Protein AF-A0A0K3B4C7-F1 (afdb_monomer)

Mean predicted aligned error: 21.34 Å

Nearest PDB structures (foldseek):
  7mq8-assembly1_LP  TM=5.566E-01  e=8.933E+00  Homo sapiens
  6o35-assembly1_A  TM=4.158E-01  e=8.349E+00  synthetic construct

Structure (mmCIF, N/CA/C/O backbone):
data_AF-A0A0K3B4C7-F1
#
_entry.id   AF-A0A0K3B4C7-F1
#
loop_
_atom_site.group_PDB
_atom_site.id
_atom_site.type_symbol
_atom_site.label_atom_id
_atom_site.label_alt_id
_atom_site.label_comp_id
_atom_site.label_asym_id
_atom_site.label_entity_id
_atom_site.label_seq_id
_atom_site.pdbx_PDB_ins_code
_atom_site.Cartn_x
_atom_site.Cartn_y
_atom_site.Cartn_z
_atom_site.occupancy
_atom_site.B_iso_or_equiv
_atom_site.auth_seq_id
_atom_site.auth_comp_id
_atom_site.auth_asym_id
_atom_site.auth_atom_id
_atom_site.pdbx_PDB_model_num
ATOM 1 N N . MET A 1 1 ? -9.211 -9.614 20.960 1.00 62.03 1 MET A N 1
ATOM 2 C CA . MET A 1 1 ? -10.047 -9.679 22.174 1.00 62.03 1 MET A CA 1
ATOM 3 C C . MET A 1 1 ? -11.439 -10.080 21.747 1.00 62.03 1 MET A C 1
ATOM 5 O O . MET A 1 1 ? -11.891 -9.616 20.703 1.00 62.03 1 MET A O 1
ATOM 9 N N . SER A 1 2 ? -12.043 -11.028 22.453 1.00 86.31 2 SER A N 1
ATOM 10 C CA . SER A 1 2 ? -13.397 -11.503 22.184 1.00 86.31 2 SER A CA 1
ATOM 11 C C . SER A 1 2 ? -14.417 -10.685 22.989 1.00 86.31 2 SER A C 1
ATOM 13 O O . SER A 1 2 ? -14.092 -10.146 24.044 1.00 86.31 2 SER A O 1
ATOM 15 N N . LEU A 1 3 ? -15.667 -10.614 22.518 1.00 86.31 3 LEU A N 1
ATOM 16 C CA . LEU A 1 3 ? -16.764 -9.970 23.260 1.00 86.31 3 LEU A CA 1
ATOM 17 C C . LEU A 1 3 ? -16.951 -10.582 24.659 1.00 86.31 3 LEU A C 1
ATOM 19 O O . LEU A 1 3 ? -17.356 -9.896 25.593 1.00 86.31 3 LEU A O 1
ATOM 23 N N . VAL A 1 4 ? -16.677 -11.882 24.786 1.00 90.00 4 VAL A N 1
ATOM 24 C CA . VAL A 1 4 ? -16.779 -12.613 26.051 1.00 90.00 4 VAL A CA 1
ATOM 25 C C . VAL A 1 4 ? -15.715 -12.108 27.025 1.00 90.00 4 VAL A C 1
ATOM 27 O O . VAL A 1 4 ? -16.054 -11.790 28.160 1.00 90.00 4 VAL A O 1
ATOM 30 N N . ASP A 1 5 ? -14.482 -11.912 26.549 1.00 91.44 5 ASP A N 1
ATOM 31 C CA . ASP A 1 5 ? -13.372 -11.387 27.357 1.00 91.44 5 ASP A CA 1
ATOM 32 C C . ASP A 1 5 ? -13.684 -9.967 27.870 1.00 91.44 5 ASP A C 1
ATOM 34 O O . ASP A 1 5 ? -13.382 -9.615 29.011 1.00 91.44 5 ASP A O 1
ATOM 38 N N . GLU A 1 6 ? -14.304 -9.133 27.029 1.00 89.75 6 GLU A N 1
ATOM 39 C CA . GLU A 1 6 ? -14.663 -7.751 27.372 1.00 89.75 6 GLU A CA 1
ATOM 40 C C . GLU A 1 6 ? -15.823 -7.677 28.379 1.00 89.75 6 GLU A C 1
ATOM 42 O O . GLU A 1 6 ? -15.776 -6.873 29.314 1.00 89.75 6 GLU A O 1
ATOM 47 N N . LEU A 1 7 ? -16.833 -8.544 28.245 1.00 92.06 7 LEU A N 1
ATOM 48 C CA . LEU A 1 7 ? -17.929 -8.666 29.214 1.00 92.06 7 LEU A CA 1
ATOM 49 C C . LEU A 1 7 ? -17.449 -9.207 30.564 1.00 92.06 7 LEU A C 1
ATOM 51 O O . LEU A 1 7 ? -17.904 -8.745 31.612 1.00 92.06 7 LEU A O 1
ATOM 55 N N . GLU A 1 8 ? -16.525 -10.163 30.553 1.00 93.56 8 GLU A N 1
ATOM 56 C CA . GLU A 1 8 ? -15.947 -10.728 31.771 1.00 93.56 8 GLU A CA 1
ATOM 57 C C . GLU A 1 8 ? -15.110 -9.690 32.523 1.00 93.56 8 GLU A C 1
ATOM 59 O O . GLU A 1 8 ? -15.262 -9.532 33.736 1.00 93.56 8 GLU A O 1
ATOM 64 N N . ARG A 1 9 ? -14.333 -8.876 31.799 1.00 91.88 9 ARG A N 1
ATOM 65 C CA . ARG A 1 9 ? -13.607 -7.738 32.377 1.00 91.88 9 ARG A CA 1
ATOM 66 C C . ARG A 1 9 ? -14.546 -6.703 33.000 1.00 91.88 9 ARG A C 1
ATOM 68 O O . ARG A 1 9 ? -14.273 -6.218 34.094 1.00 91.88 9 ARG A O 1
ATOM 75 N N . LEU A 1 10 ? -15.659 -6.382 32.342 1.00 93.75 10 LEU A N 1
ATOM 76 C CA . LEU A 1 10 ? -16.687 -5.492 32.896 1.00 93.75 10 LEU A CA 1
ATOM 77 C C . LEU A 1 10 ? -17.303 -6.045 34.177 1.00 93.75 10 LEU A C 1
ATOM 79 O O . LEU A 1 10 ? -17.455 -5.313 35.152 1.00 93.75 10 LEU A O 1
ATOM 83 N N . LYS A 1 11 ? -17.615 -7.344 34.196 1.00 93.19 11 LYS A N 1
ATOM 84 C CA . LYS A 1 11 ? -18.146 -8.019 35.384 1.00 93.19 11 LYS A CA 1
ATOM 85 C C . LYS A 1 11 ? -17.140 -7.992 36.533 1.00 93.19 11 LYS A C 1
ATOM 87 O O . LYS A 1 11 ? -17.527 -7.789 37.678 1.00 93.19 11 LYS A O 1
ATOM 92 N N . GLN A 1 12 ? -15.855 -8.169 36.239 1.00 94.25 12 GLN A N 1
ATOM 93 C CA . GLN A 1 12 ? -14.803 -8.122 37.249 1.00 94.25 12 GLN A CA 1
ATOM 94 C C . GLN A 1 12 ? -14.671 -6.727 37.875 1.00 94.25 12 GLN A C 1
ATOM 96 O O . GLN A 1 12 ? -14.555 -6.624 39.093 1.00 94.25 12 GLN A O 1
ATOM 101 N N . LEU A 1 13 ? -14.754 -5.668 37.062 1.00 93.25 13 LEU A N 1
ATOM 102 C CA . LEU A 1 13 ? -14.724 -4.280 37.540 1.00 93.25 13 LEU A CA 1
ATOM 103 C C . LEU A 1 13 ? -15.962 -3.910 38.369 1.00 93.25 13 LEU A C 1
ATOM 105 O O . LEU A 1 13 ? -15.868 -3.153 39.333 1.00 93.25 13 LEU A O 1
ATOM 109 N N . TYR A 1 14 ? -17.113 -4.470 38.009 1.00 93.19 14 TYR A N 1
ATOM 110 C CA . TYR A 1 14 ? -18.342 -4.328 38.776 1.00 93.19 14 TYR A CA 1
ATOM 111 C C . TYR A 1 14 ? -18.239 -5.013 40.148 1.00 93.19 14 TYR A C 1
ATOM 113 O O . TYR A 1 14 ? -18.490 -4.389 41.174 1.00 93.19 14 TYR A O 1
ATOM 121 N N . ILE A 1 15 ? -17.758 -6.263 40.196 1.00 94.06 15 ILE A N 1
ATOM 122 C CA . ILE A 1 15 ? -17.560 -7.000 41.459 1.00 94.06 15 ILE A CA 1
ATOM 123 C C . ILE A 1 15 ? -16.511 -6.323 42.350 1.00 94.06 15 ILE A C 1
ATOM 125 O O . ILE A 1 15 ? -16.642 -6.339 43.571 1.00 94.06 15 ILE A O 1
ATOM 129 N N . SER A 1 16 ? -15.481 -5.701 41.766 1.00 95.19 16 SER A N 1
ATOM 130 C CA . SER A 1 16 ? -14.489 -4.941 42.532 1.00 95.19 16 SER A CA 1
ATOM 131 C C . SER A 1 16 ? -15.005 -3.589 43.039 1.00 95.19 16 SER A C 1
ATOM 133 O O . SER A 1 16 ? -14.233 -2.853 43.649 1.00 95.19 16 SER A O 1
ATOM 135 N N . GLY A 1 17 ? -16.264 -3.229 42.756 1.00 90.38 17 GLY A N 1
ATOM 136 C CA . GLY A 1 17 ? -16.861 -1.942 43.119 1.00 90.38 17 GLY A CA 1
ATOM 137 C C . GLY A 1 17 ? -16.264 -0.749 42.369 1.00 90.38 17 GLY A C 1
ATOM 138 O O . GLY A 1 17 ? -16.434 0.388 42.795 1.00 90.38 17 GLY A O 1
ATOM 139 N N . ALA A 1 18 ? -15.534 -0.994 41.275 1.00 91.38 18 ALA A N 1
ATOM 140 C CA . ALA A 1 18 ? -14.924 0.059 40.463 1.00 91.38 18 ALA A CA 1
ATOM 141 C C . ALA A 1 18 ? -15.922 0.683 39.474 1.00 91.38 18 ALA A C 1
ATOM 143 O O . ALA A 1 18 ? -15.664 1.768 38.959 1.00 91.38 18 ALA A O 1
ATOM 144 N N . LEU A 1 19 ? -17.030 -0.013 39.200 1.00 90.50 19 LEU A N 1
ATOM 145 C CA . LEU A 1 19 ? -18.184 0.501 38.470 1.00 90.50 19 LEU A CA 1
ATOM 146 C C . LEU A 1 19 ? -19.434 0.375 39.339 1.00 90.50 19 LEU A C 1
ATOM 148 O O . LEU A 1 19 ? -19.648 -0.653 39.982 1.00 90.50 19 LEU A O 1
ATOM 152 N N . SER A 1 20 ? -20.267 1.406 39.292 1.00 90.50 20 SER A N 1
ATOM 153 C CA . SER A 1 20 ? -21.636 1.376 39.811 1.00 90.50 20 SER A CA 1
ATOM 154 C C . SER A 1 20 ? -22.571 0.554 38.910 1.00 90.50 20 SER A C 1
ATOM 156 O O . SER A 1 20 ? -22.245 0.271 37.754 1.00 90.50 20 SER A O 1
ATOM 158 N N . ASP A 1 21 ? -23.744 0.178 39.431 1.00 91.12 21 ASP A N 1
ATOM 159 C CA . ASP A 1 21 ? -24.782 -0.555 38.684 1.00 91.12 21 ASP A CA 1
ATOM 160 C C . ASP A 1 21 ? -25.143 0.150 37.362 1.00 91.12 21 ASP A C 1
ATOM 162 O O . ASP A 1 21 ? -25.139 -0.465 36.292 1.00 91.12 21 ASP A O 1
ATOM 166 N N . ASP A 1 22 ? -25.352 1.469 37.425 1.00 92.31 22 ASP A N 1
ATOM 167 C CA . ASP A 1 22 ? -25.721 2.299 36.275 1.00 92.31 22 ASP A CA 1
ATOM 168 C C . ASP A 1 22 ? -24.618 2.329 35.203 1.00 92.31 22 ASP A C 1
ATOM 170 O O . ASP A 1 22 ? -24.884 2.261 33.998 1.00 92.31 22 ASP A O 1
ATOM 174 N N . GLU A 1 23 ? -23.353 2.405 35.628 1.00 91.88 23 GLU A N 1
ATOM 175 C CA . GLU A 1 23 ? -22.202 2.407 34.722 1.00 91.88 23 GLU A CA 1
ATOM 176 C C . GLU A 1 23 ? -21.989 1.043 34.072 1.00 91.88 23 GLU A C 1
ATOM 178 O O . GLU A 1 23 ? -21.642 0.968 32.888 1.00 91.88 23 GLU A O 1
ATOM 183 N N . PHE A 1 24 ? -22.205 -0.036 34.824 1.00 94.56 24 PHE A N 1
ATOM 184 C CA . PHE A 1 24 ? -22.090 -1.393 34.312 1.00 94.56 24 PHE A CA 1
ATOM 185 C C . PHE A 1 24 ? -23.130 -1.660 33.220 1.00 94.56 24 PHE A C 1
ATOM 187 O O . PHE A 1 24 ? -22.775 -2.135 32.134 1.00 94.56 24 PHE A O 1
ATOM 194 N N . ASP A 1 25 ? -24.391 -1.293 33.455 1.00 93.56 25 ASP A N 1
ATOM 195 C CA . ASP A 1 25 ? -25.459 -1.465 32.470 1.00 93.56 25 ASP A CA 1
ATOM 196 C C . ASP A 1 25 ? -25.245 -0.590 31.231 1.00 93.56 25 ASP A C 1
ATOM 198 O O . ASP A 1 25 ? -25.371 -1.074 30.098 1.00 93.56 25 ASP A O 1
ATOM 202 N N . ALA A 1 26 ? -24.822 0.664 31.414 1.00 93.19 26 ALA A N 1
ATOM 203 C CA . ALA A 1 26 ? -24.474 1.549 30.305 1.00 93.19 26 ALA A CA 1
ATOM 204 C C . ALA A 1 26 ? -23.306 0.996 29.467 1.00 93.19 26 ALA A C 1
ATOM 206 O O . ALA A 1 26 ? -23.342 1.035 28.231 1.00 93.19 26 ALA A O 1
ATOM 207 N N . ALA A 1 27 ? -22.270 0.451 30.109 1.00 90.88 27 ALA A N 1
ATOM 208 C CA . ALA A 1 27 ? -21.106 -0.107 29.426 1.00 90.88 27 ALA A CA 1
ATOM 209 C C . ALA A 1 27 ? -21.422 -1.427 28.704 1.00 90.88 27 ALA A C 1
ATOM 211 O O . ALA A 1 27 ? -21.013 -1.617 27.555 1.00 90.88 27 ALA A O 1
ATOM 212 N N . LYS A 1 28 ? -22.221 -2.304 29.320 1.00 91.38 28 LYS A N 1
ATOM 213 C CA . LYS A 1 28 ? -22.734 -3.531 28.695 1.00 91.38 28 LYS A CA 1
ATOM 214 C C . LYS A 1 28 ? -23.562 -3.216 27.451 1.00 91.38 28 LYS A C 1
ATOM 216 O O . LYS A 1 28 ? -23.353 -3.825 26.401 1.00 91.38 28 LYS A O 1
ATOM 221 N N . GLN A 1 29 ? -24.472 -2.245 27.535 1.00 92.06 29 GLN A N 1
ATOM 222 C CA . GLN A 1 29 ? -25.272 -1.813 26.386 1.00 92.06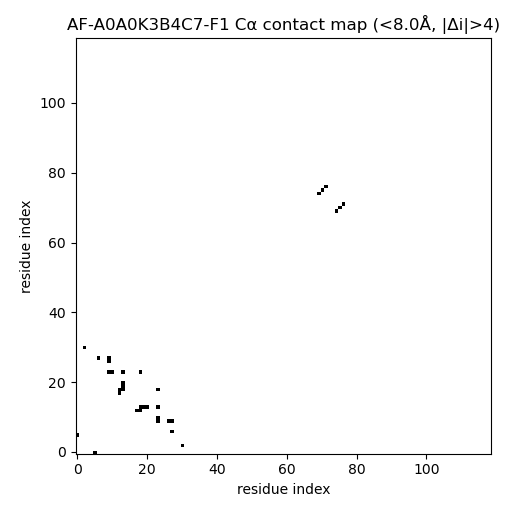 29 GLN A CA 1
ATOM 223 C C . GLN A 1 29 ? -24.404 -1.225 25.269 1.00 92.06 29 GLN A C 1
ATOM 225 O O . GLN A 1 29 ? -24.630 -1.540 24.099 1.00 92.06 29 GLN A O 1
ATOM 230 N N . ARG A 1 30 ? -23.382 -0.426 25.605 1.00 88.44 30 ARG A N 1
ATOM 231 C CA . ARG A 1 30 ? -22.430 0.109 24.618 1.00 88.44 30 ARG A CA 1
ATOM 232 C C . ARG A 1 30 ? -21.654 -0.989 23.899 1.00 88.44 30 ARG A C 1
ATOM 234 O O . ARG A 1 3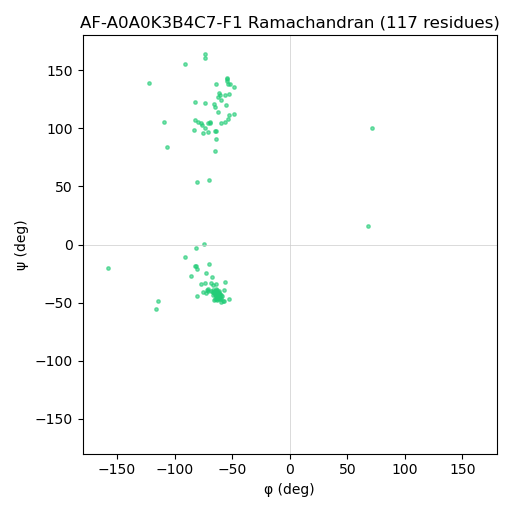0 ? -21.591 -0.942 22.676 1.00 88.44 30 ARG A O 1
ATOM 241 N N . LEU A 1 31 ? -21.139 -1.994 24.609 1.00 89.69 31 LEU A N 1
ATOM 242 C CA . LEU A 1 31 ? -20.436 -3.123 23.982 1.00 89.69 31 LEU A CA 1
ATOM 243 C C . LEU A 1 31 ? -21.323 -3.907 23.014 1.00 89.69 31 LEU A C 1
ATOM 245 O O . LEU A 1 31 ? -20.899 -4.265 21.913 1.00 89.69 31 LEU A O 1
ATOM 249 N N . LEU A 1 32 ? -22.576 -4.153 23.402 1.00 88.44 32 LEU A N 1
ATOM 250 C CA . LEU A 1 32 ? -23.538 -4.827 22.532 1.00 88.44 32 LEU A CA 1
ATOM 251 C C . LEU A 1 32 ? -23.859 -3.982 21.291 1.00 88.44 32 LEU A C 1
ATOM 253 O O . LEU A 1 32 ? -23.925 -4.524 20.186 1.00 88.44 32 LEU A O 1
ATOM 257 N N . GLN A 1 33 ? -23.997 -2.662 21.446 1.00 85.94 33 GLN A N 1
ATOM 258 C CA . GLN A 1 33 ? -24.219 -1.741 20.328 1.00 85.94 33 GLN A CA 1
ATOM 259 C C . GLN A 1 33 ? -23.004 -1.611 19.403 1.00 85.94 33 GLN A C 1
ATOM 261 O O . GLN A 1 33 ? -23.188 -1.567 18.192 1.00 85.94 33 GLN A O 1
ATOM 266 N N . GLU A 1 34 ? -21.778 -1.567 19.926 1.00 82.19 34 GLU A N 1
ATOM 267 C CA . GLU A 1 34 ? -20.537 -1.489 19.136 1.00 82.19 34 GLU A CA 1
ATOM 268 C C . GLU A 1 34 ? -20.434 -2.668 18.158 1.00 82.19 34 GLU A C 1
ATOM 270 O O . GLU A 1 34 ? -20.076 -2.491 16.996 1.00 82.19 34 GLU A O 1
ATOM 275 N N . ARG A 1 35 ? -20.839 -3.867 18.599 1.00 79.06 35 ARG A N 1
ATOM 276 C CA . ARG A 1 35 ? -20.859 -5.076 17.763 1.00 79.06 35 ARG A CA 1
ATOM 277 C C . ARG A 1 35 ? -21.990 -5.083 16.734 1.00 79.06 35 ARG A C 1
ATOM 279 O O . ARG A 1 35 ? -21.845 -5.673 15.666 1.00 79.06 35 ARG A O 1
ATOM 286 N N . GLN A 1 36 ? -23.132 -4.492 17.078 1.00 76.44 36 GLN A N 1
ATOM 287 C CA . GLN A 1 36 ? -24.293 -4.394 16.189 1.00 76.44 36 GLN A CA 1
ATOM 288 C C . GLN A 1 36 ? -24.162 -3.251 15.185 1.00 76.44 36 GLN A C 1
ATOM 290 O O . GLN A 1 36 ? -24.814 -3.270 14.140 1.00 76.44 36 GLN A O 1
ATOM 295 N N . ARG A 1 37 ? -23.315 -2.259 15.471 1.00 70.75 37 ARG A N 1
ATOM 296 C CA . ARG A 1 37 ? -23.000 -1.214 14.510 1.00 70.75 37 ARG A CA 1
ATOM 297 C C . ARG A 1 37 ? -22.249 -1.854 13.343 1.00 70.75 37 ARG A C 1
ATOM 299 O O . ARG A 1 37 ? -21.171 -2.414 13.546 1.00 70.75 37 ARG A O 1
ATOM 306 N N . PRO A 1 38 ? -22.769 -1.757 12.105 1.00 66.06 38 PRO A N 1
ATOM 307 C CA . PRO A 1 38 ? -21.952 -2.068 10.946 1.00 66.06 38 PRO A CA 1
ATOM 308 C C . PRO A 1 38 ? -20.689 -1.204 11.034 1.00 66.06 38 PRO A C 1
ATOM 310 O O . PRO A 1 38 ? -20.788 -0.058 11.491 1.00 66.06 38 PRO A O 1
ATOM 313 N N . PRO A 1 39 ? -19.509 -1.716 10.635 1.00 61.59 39 PRO A N 1
ATOM 314 C CA . PRO A 1 39 ? -18.286 -0.936 10.694 1.00 61.59 39 PRO A CA 1
ATOM 315 C C . PRO A 1 39 ? -18.554 0.369 9.959 1.00 61.59 39 PRO A C 1
ATOM 317 O O . PRO A 1 39 ? -18.781 0.363 8.746 1.00 61.59 39 PRO A O 1
ATOM 320 N N . VAL A 1 40 ? -18.591 1.479 10.703 1.00 57.59 40 VAL A N 1
ATOM 321 C CA . VAL A 1 40 ? -18.755 2.802 10.117 1.00 57.59 40 VAL A CA 1
ATOM 322 C C . VAL A 1 40 ? -17.509 2.986 9.277 1.00 57.59 40 VAL A C 1
ATOM 324 O O . VAL A 1 40 ? -16.430 3.282 9.791 1.00 57.59 40 VAL A O 1
ATOM 327 N N . ARG A 1 41 ? -17.638 2.718 7.977 1.00 55.44 41 ARG A N 1
ATOM 328 C CA . ARG A 1 41 ? -16.600 2.934 6.982 1.00 55.44 41 ARG A CA 1
ATOM 329 C C . ARG A 1 41 ? -16.377 4.439 6.913 1.00 55.44 41 ARG A C 1
ATOM 331 O O . ARG A 1 41 ? -16.858 5.099 6.000 1.00 55.44 41 ARG A O 1
ATOM 338 N N . ARG A 1 42 ? -15.613 4.986 7.863 1.00 54.25 42 ARG A N 1
ATOM 339 C CA . ARG A 1 42 ? -14.965 6.302 7.779 1.00 54.25 42 ARG A CA 1
ATOM 340 C C . ARG A 1 42 ? -13.836 6.207 6.746 1.00 54.25 42 ARG A C 1
ATOM 342 O O . ARG A 1 42 ? -12.664 6.426 7.026 1.00 54.25 42 ARG A O 1
ATOM 349 N N . ASN A 1 43 ? -14.197 5.783 5.542 1.00 57.50 43 ASN A N 1
ATOM 350 C CA . ASN A 1 43 ? -13.313 5.546 4.423 1.00 57.50 43 ASN A CA 1
ATOM 351 C C . ASN A 1 43 ? -13.546 6.677 3.427 1.00 57.50 43 ASN A C 1
ATOM 353 O O . ASN A 1 43 ? -14.308 6.491 2.486 1.00 57.50 43 ASN A O 1
ATOM 357 N N . SER A 1 44 ? -12.906 7.830 3.597 1.00 57.53 44 SER A N 1
ATOM 358 C CA . SER A 1 44 ? -12.783 8.743 2.449 1.00 57.53 44 SER A CA 1
ATOM 359 C C . SER A 1 44 ? -11.649 9.757 2.520 1.00 57.53 44 SER A C 1
ATOM 361 O O . SER A 1 44 ? -11.213 10.184 1.462 1.00 57.53 44 SER A O 1
ATOM 363 N N . VAL A 1 45 ? -11.089 10.088 3.691 1.00 56.69 45 VAL A N 1
ATOM 364 C CA . VAL A 1 45 ? -10.037 11.129 3.749 1.00 56.69 45 VAL A CA 1
ATOM 365 C C . VAL A 1 45 ? -8.681 10.578 4.214 1.00 56.69 45 VAL A C 1
ATOM 367 O O . VAL A 1 45 ? -7.709 10.630 3.465 1.00 56.69 45 VAL A O 1
ATOM 370 N N . GLY A 1 46 ? -8.605 9.922 5.379 1.00 57.12 46 GLY A N 1
ATOM 371 C CA . GLY A 1 46 ? -7.321 9.444 5.929 1.00 57.12 46 GLY A CA 1
ATOM 372 C C . GLY A 1 46 ? -6.653 8.293 5.156 1.00 57.12 46 GLY A C 1
ATOM 373 O O . GLY A 1 46 ? -5.431 8.232 5.056 1.00 57.12 46 GLY A O 1
ATOM 374 N N . ARG A 1 47 ? -7.434 7.387 4.546 1.00 53.12 47 ARG A N 1
ATOM 375 C CA . ARG A 1 47 ? -6.895 6.273 3.732 1.00 53.12 47 ARG A CA 1
ATOM 376 C C . ARG A 1 47 ? -6.544 6.665 2.291 1.00 53.12 47 ARG A C 1
ATOM 378 O O . ARG A 1 47 ? -5.806 5.926 1.645 1.00 53.12 47 ARG A O 1
ATOM 385 N N . ALA A 1 48 ? -7.070 7.781 1.784 1.00 53.53 48 ALA A N 1
ATOM 386 C CA . ALA A 1 48 ? -6.785 8.253 0.428 1.00 53.53 48 ALA A CA 1
ATOM 387 C C . ALA A 1 48 ? -5.383 8.879 0.338 1.00 53.53 48 ALA A C 1
ATOM 389 O O . ALA A 1 48 ? -4.636 8.566 -0.587 1.00 53.53 48 ALA A O 1
ATOM 390 N N . ALA A 1 49 ? -4.987 9.649 1.358 1.00 57.47 49 ALA A N 1
ATOM 391 C CA . ALA A 1 49 ? -3.647 10.228 1.458 1.00 57.47 49 ALA A CA 1
ATOM 392 C C . ALA A 1 49 ? -2.544 9.153 1.457 1.00 57.47 49 ALA A C 1
ATOM 394 O O . ALA A 1 49 ? -1.583 9.251 0.697 1.00 57.47 49 ALA A O 1
ATOM 395 N N . ASN A 1 50 ? -2.724 8.068 2.224 1.00 59.78 50 ASN A N 1
ATOM 396 C CA . ASN A 1 50 ? -1.732 6.989 2.279 1.00 59.78 50 ASN A CA 1
ATOM 397 C C . ASN A 1 50 ? -1.618 6.208 0.955 1.00 59.78 50 ASN A C 1
ATOM 399 O O . ASN A 1 50 ? -0.557 5.691 0.620 1.00 59.78 50 ASN A O 1
ATOM 403 N N . ARG A 1 51 ? -2.694 6.136 0.157 1.00 62.78 51 ARG A N 1
ATOM 404 C CA . ARG A 1 51 ? -2.635 5.499 -1.168 1.00 62.78 51 ARG A CA 1
ATOM 405 C C . ARG A 1 51 ? -1.873 6.345 -2.177 1.00 62.78 51 ARG A C 1
ATOM 407 O O . ARG A 1 51 ? -1.096 5.782 -2.935 1.00 62.78 51 ARG A O 1
ATOM 414 N N . TYR A 1 52 ? -2.074 7.662 -2.177 1.00 67.94 52 TYR A N 1
ATOM 415 C CA . TYR A 1 52 ? -1.402 8.549 -3.128 1.00 67.94 52 TYR A CA 1
ATOM 416 C C . TYR A 1 52 ? 0.123 8.496 -2.972 1.00 67.94 52 TYR A C 1
ATOM 418 O O . TYR A 1 52 ? 0.838 8.278 -3.948 1.00 67.94 52 TYR A O 1
ATOM 426 N N . VAL A 1 53 ? 0.610 8.567 -1.729 1.00 73.06 53 VAL A N 1
ATOM 427 C CA . VAL A 1 53 ? 2.045 8.447 -1.425 1.00 73.06 53 VAL A CA 1
ATOM 428 C C . VAL A 1 53 ? 2.576 7.056 -1.782 1.00 73.06 53 VAL A C 1
ATOM 430 O O . VAL A 1 53 ? 3.653 6.945 -2.362 1.00 73.06 53 VAL A O 1
ATOM 433 N N . ASN A 1 54 ? 1.807 5.993 -1.518 1.00 75.88 54 ASN A N 1
ATOM 434 C CA . ASN A 1 54 ? 2.211 4.632 -1.872 1.00 75.88 54 ASN A CA 1
ATOM 435 C C . ASN A 1 54 ? 2.336 4.436 -3.395 1.00 75.88 54 ASN A C 1
ATOM 437 O O . ASN A 1 54 ? 3.315 3.859 -3.862 1.00 75.88 54 ASN A O 1
ATOM 441 N N . TYR A 1 55 ? 1.395 4.959 -4.191 1.00 82.88 55 TYR A N 1
ATOM 442 C CA . TYR A 1 55 ? 1.503 4.915 -5.654 1.00 82.88 55 TYR A CA 1
ATOM 443 C C . TYR A 1 55 ? 2.693 5.726 -6.168 1.00 82.88 55 TYR A C 1
ATOM 445 O O . TYR A 1 55 ? 3.377 5.277 -7.084 1.00 82.88 55 TYR A O 1
ATOM 453 N N . GLN A 1 56 ? 2.977 6.879 -5.560 1.00 82.62 56 GLN A N 1
ATOM 454 C CA . GLN A 1 56 ? 4.123 7.709 -5.923 1.00 82.62 56 GLN A CA 1
ATOM 455 C C . GLN A 1 56 ? 5.459 7.023 -5.599 1.00 82.62 56 GLN A C 1
ATOM 457 O O . GLN A 1 56 ? 6.371 7.054 -6.424 1.00 82.62 56 GLN A O 1
ATOM 462 N N . MET A 1 57 ? 5.564 6.347 -4.450 1.00 88.25 57 MET A N 1
ATOM 463 C CA . MET A 1 57 ? 6.734 5.534 -4.096 1.00 88.25 57 MET A CA 1
ATOM 464 C C . MET A 1 57 ? 6.940 4.379 -5.077 1.00 88.25 57 MET A C 1
ATOM 466 O O . MET A 1 57 ? 8.054 4.182 -5.555 1.00 88.25 57 MET A O 1
ATOM 470 N N . ILE A 1 58 ? 5.877 3.639 -5.408 1.00 89.69 58 ILE A N 1
ATOM 471 C CA . ILE A 1 58 ? 5.957 2.503 -6.337 1.00 89.69 58 ILE A CA 1
ATOM 472 C C . ILE A 1 58 ? 6.339 2.985 -7.740 1.00 89.69 58 ILE A C 1
ATOM 474 O O . ILE A 1 58 ? 7.255 2.434 -8.342 1.00 89.69 58 ILE A O 1
ATOM 478 N N . ALA A 1 59 ? 5.691 4.035 -8.251 1.00 91.25 59 ALA A N 1
ATOM 479 C CA . ALA A 1 59 ? 6.006 4.598 -9.562 1.00 91.25 59 ALA A CA 1
ATOM 480 C C . ALA A 1 59 ? 7.442 5.142 -9.624 1.00 91.25 59 ALA A C 1
ATOM 482 O O . ALA A 1 59 ? 8.142 4.909 -10.608 1.00 91.25 59 ALA A O 1
ATOM 483 N N . GLY A 1 60 ? 7.906 5.806 -8.559 1.00 94.06 60 GLY A N 1
ATOM 484 C CA . GLY A 1 60 ? 9.287 6.272 -8.436 1.00 94.06 60 GLY A CA 1
ATOM 485 C C . GLY A 1 60 ? 10.296 5.125 -8.395 1.00 94.06 60 GLY A C 1
ATOM 486 O O . GLY A 1 60 ? 11.294 5.167 -9.109 1.00 94.06 60 GLY A O 1
ATOM 487 N N . ALA A 1 61 ? 10.020 4.070 -7.624 1.00 95.38 61 ALA A N 1
ATOM 488 C CA . ALA A 1 61 ? 10.874 2.886 -7.551 1.00 95.38 61 ALA A CA 1
ATOM 489 C C . ALA A 1 61 ? 10.955 2.157 -8.901 1.00 95.38 61 ALA A C 1
ATOM 491 O O . ALA A 1 61 ? 12.050 1.841 -9.362 1.00 95.38 61 ALA A O 1
ATOM 492 N N . VAL A 1 62 ? 9.818 1.944 -9.572 1.00 96.06 62 VAL A N 1
ATOM 493 C CA . VAL A 1 62 ? 9.772 1.333 -10.911 1.00 96.06 62 VAL A CA 1
ATOM 494 C C . VAL A 1 62 ? 10.519 2.201 -11.924 1.00 96.06 62 VAL A C 1
ATOM 496 O O . VAL A 1 62 ? 11.335 1.683 -12.683 1.00 96.06 62 VAL A O 1
ATOM 499 N N . GLY A 1 63 ? 10.302 3.518 -11.903 1.00 96.50 63 GLY A N 1
ATOM 500 C CA . GLY A 1 63 ? 11.011 4.463 -12.763 1.00 96.50 63 GLY A CA 1
ATOM 501 C C . GLY A 1 63 ? 12.524 4.439 -12.547 1.00 96.50 63 GLY A C 1
ATOM 502 O O . GLY A 1 63 ? 13.271 4.391 -13.519 1.00 96.50 63 GLY A O 1
ATOM 503 N N . LEU A 1 64 ? 12.983 4.397 -11.293 1.00 96.62 64 LEU A N 1
ATOM 504 C CA . LEU A 1 64 ? 14.405 4.313 -10.953 1.00 96.62 64 LEU A CA 1
ATOM 505 C C . LEU A 1 64 ? 15.033 3.008 -11.452 1.00 96.62 64 LEU A C 1
ATOM 507 O O . LEU A 1 64 ? 16.113 3.037 -12.036 1.00 96.62 64 LEU A O 1
ATOM 511 N N . VAL A 1 65 ? 14.361 1.872 -11.251 1.00 96.88 65 VAL A N 1
ATOM 512 C CA . VAL A 1 65 ? 14.849 0.567 -11.722 1.00 96.88 65 VAL A CA 1
ATOM 513 C C . VAL A 1 65 ? 14.943 0.549 -13.246 1.00 96.88 65 VAL A C 1
ATOM 515 O O . VAL A 1 65 ? 15.985 0.182 -13.783 1.00 96.88 65 VAL A O 1
ATOM 518 N N . LEU A 1 66 ? 13.899 0.996 -13.952 1.00 96.38 66 LEU A N 1
ATOM 519 C CA . LEU A 1 66 ? 13.915 1.079 -15.415 1.00 96.38 66 LEU A CA 1
ATOM 520 C C . LEU A 1 66 ? 14.999 2.040 -15.917 1.00 96.38 66 LEU A C 1
ATOM 522 O O . LEU A 1 66 ? 15.719 1.711 -16.859 1.00 96.38 66 LEU A O 1
ATOM 526 N N . PHE A 1 67 ? 15.161 3.192 -15.265 1.00 95.62 67 PHE A N 1
ATOM 527 C CA . PHE A 1 67 ? 16.214 4.150 -15.584 1.00 95.62 67 PHE A CA 1
ATOM 528 C C . PHE A 1 67 ? 17.606 3.537 -15.419 1.00 95.62 67 PHE A C 1
ATOM 530 O O . PHE A 1 67 ? 18.428 3.659 -16.322 1.00 95.62 67 PHE A O 1
ATOM 537 N N . LEU A 1 68 ? 17.865 2.834 -14.312 1.00 94.88 68 LEU A N 1
ATOM 538 C CA . LEU A 1 68 ? 19.137 2.148 -14.083 1.00 94.88 68 LEU A CA 1
ATOM 539 C C . LEU A 1 68 ? 19.387 1.071 -15.141 1.00 94.88 68 LEU A C 1
ATOM 541 O O . LEU A 1 68 ? 20.480 1.012 -15.696 1.00 94.88 68 LEU A O 1
ATOM 545 N N . VAL A 1 69 ? 18.383 0.262 -15.484 1.00 95.19 69 VAL A N 1
ATOM 546 C CA . VAL A 1 69 ? 18.521 -0.739 -16.551 1.00 95.19 69 VAL A CA 1
ATOM 547 C C . VAL A 1 69 ? 18.922 -0.069 -17.865 1.00 95.19 69 VAL A C 1
ATOM 549 O O . VAL A 1 69 ? 19.897 -0.491 -18.480 1.00 95.19 69 VAL A O 1
ATOM 552 N N . VAL A 1 70 ? 18.245 1.004 -18.280 1.00 93.44 70 VAL A N 1
ATOM 553 C CA . VAL A 1 70 ? 18.579 1.733 -19.519 1.00 93.44 70 VAL A CA 1
ATOM 554 C C . VAL A 1 70 ? 19.965 2.384 -19.440 1.00 93.44 70 VAL A C 1
ATOM 556 O O . VAL A 1 70 ? 20.751 2.279 -20.382 1.00 93.44 70 VAL A O 1
ATOM 559 N N . LEU A 1 71 ? 20.305 3.013 -18.314 1.00 91.69 71 LEU A N 1
ATOM 560 C CA . LEU A 1 71 ? 21.604 3.646 -18.086 1.00 91.69 71 LEU A CA 1
ATOM 561 C C . LEU A 1 71 ? 22.751 2.636 -18.241 1.00 91.69 71 LEU A C 1
ATOM 563 O O 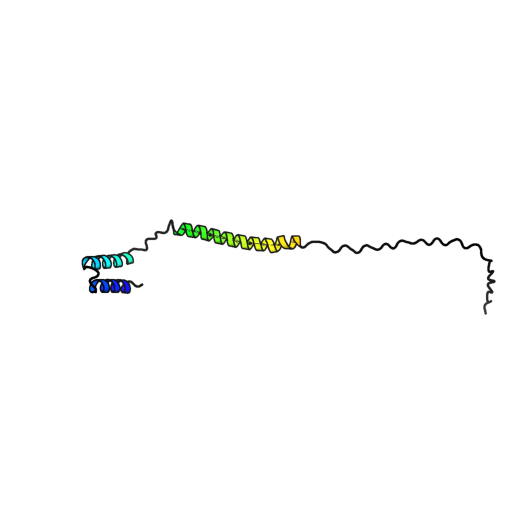. LEU A 1 71 ? 23.706 2.888 -18.974 1.00 91.69 71 LEU A O 1
ATOM 567 N N . PHE A 1 72 ? 22.644 1.469 -17.607 1.00 89.38 72 PHE A N 1
ATOM 568 C CA . PHE A 1 72 ? 23.689 0.445 -17.652 1.00 89.38 72 PHE A CA 1
ATOM 569 C C . PHE A 1 72 ? 23.717 -0.342 -18.969 1.00 89.38 72 PHE A C 1
ATOM 571 O O . PHE A 1 72 ? 24.797 -0.708 -19.424 1.00 89.38 72 PHE A O 1
ATOM 578 N N . THR A 1 73 ? 22.570 -0.593 -19.606 1.00 89.06 73 THR A N 1
ATOM 579 C CA . THR A 1 73 ? 22.509 -1.391 -20.849 1.00 89.06 73 THR A CA 1
ATOM 580 C C . THR A 1 73 ? 22.750 -0.583 -22.119 1.00 89.06 73 THR A C 1
ATOM 582 O O . THR A 1 73 ? 23.225 -1.143 -23.103 1.00 89.06 73 THR A O 1
ATOM 585 N N . VAL A 1 74 ? 22.444 0.717 -22.126 1.00 85.69 74 VAL A N 1
ATOM 586 C CA . VAL A 1 74 ? 22.537 1.563 -23.327 1.00 85.69 74 VAL A CA 1
ATOM 587 C C . VAL A 1 74 ? 23.612 2.637 -23.172 1.00 85.69 74 VAL A C 1
ATOM 589 O O . VAL A 1 74 ? 24.456 2.795 -24.051 1.00 85.69 74 VAL A O 1
ATOM 592 N N . ILE A 1 75 ? 23.628 3.370 -22.054 1.00 79.75 75 ILE A N 1
ATOM 593 C CA . ILE A 1 75 ? 24.495 4.551 -21.897 1.00 79.75 75 ILE A CA 1
ATOM 594 C C . ILE A 1 75 ? 25.933 4.146 -21.536 1.00 79.75 75 ILE A C 1
ATOM 596 O O . ILE A 1 75 ? 26.871 4.629 -22.163 1.00 79.75 75 ILE A O 1
ATOM 600 N N . LEU A 1 76 ? 26.146 3.209 -20.610 1.00 76.19 76 LEU A N 1
ATOM 601 C CA . LEU A 1 76 ? 27.499 2.733 -20.277 1.00 76.19 76 LEU A CA 1
ATOM 602 C C . LEU A 1 76 ? 28.269 2.113 -21.465 1.00 76.19 76 LEU A C 1
ATOM 604 O O . LEU A 1 76 ? 29.402 2.536 -21.708 1.00 76.19 76 LEU A O 1
ATOM 608 N N . PRO A 1 77 ? 27.708 1.168 -22.249 1.00 76.25 77 PRO A N 1
ATOM 609 C CA . PRO A 1 77 ? 28.456 0.540 -23.341 1.00 76.25 77 PRO A CA 1
ATOM 610 C C . PRO A 1 77 ? 28.724 1.481 -24.522 1.00 76.25 77 PRO A C 1
ATOM 612 O O . PRO A 1 77 ? 29.606 1.205 -25.337 1.00 76.25 77 PRO A O 1
ATOM 615 N N . THR A 1 78 ? 28.011 2.607 -24.635 1.00 71.75 78 THR A N 1
ATOM 616 C CA . THR A 1 78 ? 28.328 3.610 -25.665 1.00 71.75 78 THR A CA 1
ATOM 617 C C . THR A 1 78 ? 29.609 4.386 -25.350 1.00 71.75 78 THR A C 1
ATOM 619 O O . THR A 1 78 ? 30.283 4.808 -26.287 1.00 71.75 78 THR A O 1
ATOM 622 N N . MET A 1 79 ? 30.015 4.485 -24.076 1.00 66.50 79 MET A N 1
ATOM 623 C CA . MET A 1 79 ? 31.245 5.179 -23.661 1.00 66.50 79 MET A CA 1
ATOM 624 C C . MET A 1 79 ? 32.493 4.285 -23.594 1.00 66.50 79 MET A C 1
ATOM 626 O O . MET A 1 79 ? 33.604 4.798 -23.498 1.00 66.50 79 MET A O 1
ATOM 630 N N . THR A 1 80 ? 32.361 2.956 -23.688 1.00 64.62 80 THR A N 1
ATOM 631 C CA . THR A 1 80 ? 33.518 2.032 -23.679 1.00 64.62 80 THR A CA 1
ATOM 632 C C . THR A 1 80 ? 34.209 1.914 -25.045 1.00 64.62 80 THR A C 1
ATOM 634 O O . THR A 1 80 ? 35.237 1.254 -25.175 1.00 64.62 80 THR A O 1
ATOM 637 N N . LYS A 1 81 ? 33.693 2.575 -26.088 1.00 65.69 81 LYS A N 1
ATOM 638 C CA . LYS A 1 81 ? 34.280 2.572 -27.437 1.00 65.69 81 LYS A CA 1
ATOM 639 C C . LYS A 1 81 ? 35.448 3.561 -27.550 1.00 65.69 81 LYS A C 1
ATOM 641 O O . LYS A 1 81 ? 35.448 4.410 -28.437 1.00 65.69 81 LYS A O 1
ATOM 646 N N . THR A 1 82 ? 36.450 3.471 -26.677 1.00 62.72 82 THR A N 1
ATOM 647 C CA . THR A 1 82 ? 37.621 4.359 -26.743 1.00 62.72 82 THR A CA 1
ATOM 648 C C . THR A 1 82 ? 38.864 3.597 -27.193 1.00 62.72 82 THR A C 1
ATOM 650 O O . THR A 1 82 ? 39.493 2.884 -26.421 1.00 62.72 82 THR A O 1
ATOM 653 N N . ARG A 1 83 ? 39.204 3.862 -28.463 1.00 62.59 83 ARG A N 1
ATOM 654 C CA . ARG A 1 83 ? 40.499 3.728 -29.153 1.00 62.59 83 ARG A CA 1
ATOM 655 C C . ARG A 1 83 ? 40.992 2.306 -29.458 1.00 62.59 83 ARG A C 1
ATOM 657 O O . ARG A 1 83 ? 41.638 1.654 -28.647 1.00 62.59 83 ARG A O 1
ATOM 664 N N . ALA A 1 84 ? 40.790 1.896 -30.713 1.00 73.50 84 ALA A N 1
ATOM 665 C CA . ALA A 1 84 ? 41.635 0.884 -31.339 1.00 73.50 84 ALA A CA 1
ATOM 666 C C . ALA A 1 84 ? 43.117 1.291 -31.180 1.00 73.50 84 ALA A C 1
ATOM 668 O O . ALA A 1 84 ? 43.422 2.482 -31.341 1.00 73.50 84 ALA A O 1
ATOM 669 N N . PRO A 1 85 ? 44.034 0.359 -30.856 1.00 72.38 85 PRO A N 1
ATOM 670 C CA . PRO A 1 85 ? 45.457 0.662 -30.853 1.00 72.38 85 PRO A CA 1
ATOM 671 C C . PRO A 1 85 ? 45.828 1.196 -32.236 1.00 72.38 85 PRO A C 1
ATOM 673 O O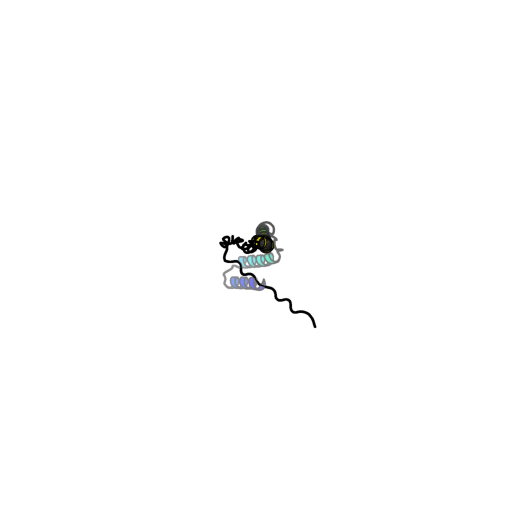 . PRO A 1 85 ? 45.458 0.608 -33.254 1.00 72.38 85 PRO A O 1
ATOM 676 N N . ALA A 1 86 ? 46.496 2.352 -32.270 1.00 75.50 86 ALA A N 1
ATOM 677 C CA . ALA A 1 86 ? 47.013 2.888 -33.519 1.00 75.50 86 ALA A CA 1
ATOM 678 C C . ALA A 1 86 ? 47.876 1.802 -34.187 1.00 75.50 86 ALA A C 1
ATOM 680 O O . ALA A 1 86 ? 48.624 1.123 -33.473 1.00 75.50 86 ALA A O 1
ATOM 681 N N . PRO A 1 87 ? 47.780 1.607 -35.515 1.00 75.69 87 PRO A N 1
ATOM 682 C CA . PRO A 1 87 ? 48.726 0.738 -36.194 1.00 75.69 87 PRO A CA 1
ATOM 683 C C . PRO A 1 87 ? 50.145 1.229 -35.864 1.00 75.69 87 PRO A C 1
ATOM 685 O O . PRO A 1 87 ? 50.353 2.446 -35.767 1.00 75.69 87 PRO A O 1
ATOM 688 N N . PRO A 1 88 ? 51.112 0.319 -35.638 1.00 77.12 88 PRO A N 1
ATOM 689 C CA . PRO A 1 88 ? 52.489 0.729 -35.406 1.00 77.12 88 PRO A CA 1
ATOM 690 C C . PRO A 1 88 ? 52.927 1.621 -36.573 1.00 77.12 88 PRO A C 1
ATOM 692 O O . PRO A 1 88 ? 52.523 1.350 -37.711 1.00 77.12 88 PRO A O 1
ATOM 695 N N . PRO A 1 89 ? 53.717 2.684 -36.330 1.00 72.00 89 PRO A N 1
ATOM 696 C CA . PRO A 1 89 ? 54.239 3.479 -37.424 1.00 72.00 89 PRO A CA 1
ATOM 697 C C . PRO A 1 89 ? 54.973 2.522 -38.357 1.00 72.00 89 PRO A C 1
ATOM 699 O O . PRO A 1 89 ? 55.896 1.821 -37.939 1.00 72.00 89 PRO A O 1
ATOM 702 N N . THR A 1 90 ? 54.521 2.442 -39.608 1.00 67.56 90 THR A N 1
ATOM 703 C CA . THR A 1 90 ? 55.286 1.784 -40.656 1.00 67.56 90 THR A CA 1
ATOM 704 C C . THR A 1 90 ? 56.631 2.491 -40.681 1.00 67.56 90 THR A C 1
ATOM 706 O O . THR A 1 90 ? 56.720 3.650 -41.081 1.00 67.56 90 THR A O 1
ATOM 709 N N . SER A 1 91 ? 57.659 1.820 -40.161 1.00 61.12 91 SER A N 1
ATOM 710 C CA . SER A 1 91 ? 59.040 2.259 -40.272 1.00 61.12 91 SER A CA 1
ATOM 711 C C . SER A 1 91 ? 59.378 2.214 -41.754 1.00 61.12 91 SER A C 1
ATOM 713 O O . SER A 1 91 ? 59.734 1.168 -42.296 1.00 61.12 91 SER A O 1
ATOM 715 N N . VAL A 1 92 ? 59.159 3.330 -42.446 1.00 63.59 92 VAL A N 1
ATOM 716 C CA . VAL A 1 92 ? 59.701 3.526 -43.782 1.00 63.59 92 VAL A CA 1
ATOM 717 C C . VAL A 1 92 ? 61.194 3.699 -43.557 1.00 63.59 92 VAL A C 1
ATOM 719 O O . VAL A 1 92 ? 61.649 4.768 -43.152 1.00 63.59 92 VAL A O 1
ATOM 722 N N . ALA A 1 93 ? 61.943 2.607 -43.713 1.00 62.84 93 ALA A N 1
ATOM 723 C CA . ALA A 1 93 ? 63.392 2.664 -43.699 1.00 62.84 93 ALA A CA 1
ATOM 724 C C . ALA A 1 93 ? 63.829 3.733 -44.718 1.00 62.84 93 ALA A C 1
ATOM 726 O O . ALA A 1 93 ? 63.339 3.706 -45.853 1.00 62.84 93 ALA A O 1
ATOM 727 N N . PRO A 1 94 ? 64.698 4.693 -44.353 1.00 58.44 94 PRO A N 1
ATOM 728 C CA . PRO A 1 94 ? 65.244 5.600 -45.344 1.00 58.44 94 PRO A CA 1
ATOM 729 C C . PRO A 1 94 ? 65.991 4.753 -46.376 1.00 58.44 94 PRO A C 1
ATOM 731 O O . PRO A 1 94 ? 66.870 3.966 -46.024 1.00 58.44 94 PRO A O 1
ATOM 734 N N . VAL A 1 95 ? 65.627 4.891 -47.651 1.00 59.25 95 VAL A N 1
ATOM 735 C CA . VAL A 1 95 ? 66.440 4.367 -48.749 1.00 59.25 95 VAL A CA 1
ATOM 736 C C . VAL A 1 95 ? 67.742 5.158 -48.718 1.00 59.25 95 VAL A C 1
ATOM 738 O O . VAL A 1 95 ? 67.807 6.299 -49.168 1.00 59.25 95 VAL A O 1
ATOM 741 N N . VAL A 1 96 ? 68.768 4.578 -48.100 1.00 60.06 96 VAL A N 1
ATOM 742 C CA . VAL A 1 96 ? 70.128 5.103 -48.159 1.00 60.06 96 VAL A CA 1
ATOM 743 C C . VAL A 1 96 ? 70.654 4.749 -49.542 1.00 60.06 96 VAL A C 1
ATOM 745 O O . VAL A 1 96 ? 71.091 3.627 -49.791 1.00 60.06 96 VAL A O 1
ATOM 748 N N . THR A 1 97 ? 70.554 5.693 -50.473 1.00 58.62 97 THR A N 1
ATOM 749 C CA . THR A 1 97 ? 71.207 5.577 -51.775 1.00 58.62 97 THR A CA 1
ATOM 750 C C . THR A 1 97 ? 72.710 5.684 -51.551 1.00 58.62 97 THR A C 1
ATOM 752 O O . THR A 1 97 ? 73.235 6.766 -51.293 1.00 58.62 97 THR A O 1
ATOM 755 N N . TYR A 1 98 ? 73.413 4.556 -51.622 1.00 54.25 98 TYR A N 1
ATOM 756 C CA . TYR A 1 98 ? 74.868 4.552 -51.666 1.00 54.25 98 TYR A CA 1
ATOM 757 C C . TYR A 1 98 ? 75.308 5.031 -53.052 1.00 54.25 98 TYR A C 1
ATOM 759 O O . TYR A 1 98 ? 75.291 4.273 -54.019 1.00 54.25 98 TYR A O 1
ATOM 767 N N . THR A 1 99 ? 75.699 6.300 -53.158 1.00 54.72 99 THR A N 1
ATOM 768 C CA . THR A 1 99 ? 76.518 6.758 -54.282 1.00 54.72 99 THR A CA 1
ATOM 769 C C . THR A 1 99 ? 77.907 6.167 -54.081 1.00 54.72 99 THR A C 1
ATOM 771 O O . THR A 1 99 ? 78.649 6.604 -53.201 1.00 54.72 99 THR A O 1
ATOM 774 N N . TYR A 1 100 ? 78.243 5.135 -54.852 1.00 56.03 100 TYR A N 1
ATOM 775 C CA . TYR A 1 100 ? 79.610 4.630 -54.899 1.00 56.03 100 TYR A CA 1
ATOM 776 C C . TYR A 1 100 ? 80.526 5.756 -55.399 1.00 56.03 100 TYR A C 1
ATOM 778 O O . TYR A 1 100 ? 80.213 6.356 -56.430 1.00 56.03 100 TYR A O 1
ATOM 786 N N . PRO A 1 101 ? 81.636 6.071 -54.706 1.00 49.62 101 PRO A N 1
ATOM 787 C CA . PRO A 1 101 ? 82.652 6.916 -55.301 1.00 49.62 101 PRO A CA 1
ATOM 788 C C . PRO A 1 101 ? 83.192 6.180 -56.525 1.00 49.62 101 PRO A C 1
ATOM 790 O O . PRO A 1 101 ? 83.555 5.005 -56.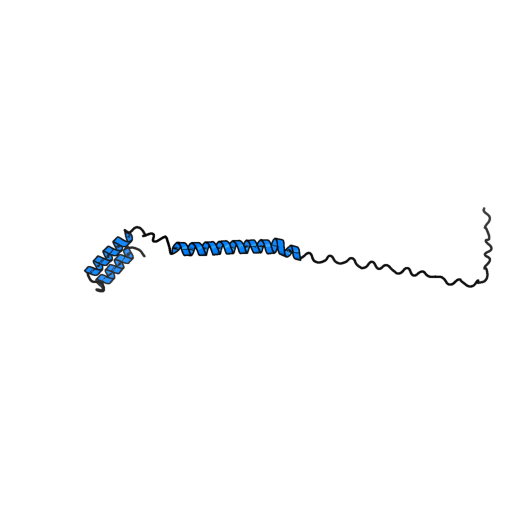448 1.00 49.62 101 PRO A O 1
ATOM 793 N N . GLU A 1 102 ? 83.181 6.875 -57.655 1.00 59.19 102 GLU A N 1
ATOM 794 C CA . GLU A 1 102 ? 83.785 6.435 -58.901 1.00 59.19 102 GLU A CA 1
ATOM 795 C C . GLU A 1 102 ? 85.208 5.945 -58.609 1.00 59.19 102 GLU A C 1
ATOM 797 O O . GLU A 1 102 ? 86.069 6.697 -58.147 1.00 59.19 102 GLU A O 1
ATOM 802 N N . VAL A 1 103 ? 85.413 4.636 -58.767 1.00 54.72 103 VAL A N 1
ATOM 803 C CA . VAL A 1 103 ? 86.702 3.991 -58.540 1.00 54.72 103 VAL A CA 1
ATOM 804 C C . VAL A 1 103 ? 87.668 4.604 -59.545 1.00 54.72 103 VAL A C 1
ATOM 806 O O . VAL A 1 103 ? 87.495 4.432 -60.751 1.00 54.72 103 VAL A O 1
ATOM 809 N N . ALA A 1 104 ? 88.666 5.339 -59.049 1.00 62.25 104 ALA A N 1
ATOM 810 C CA . ALA A 1 104 ? 89.774 5.812 -59.867 1.00 62.25 104 ALA A CA 1
ATOM 811 C C . ALA A 1 104 ? 90.313 4.631 -60.696 1.00 62.25 104 ALA A C 1
ATOM 813 O O . ALA A 1 104 ? 90.447 3.538 -60.139 1.00 62.25 104 ALA A O 1
ATOM 814 N N . PRO A 1 105 ? 90.592 4.806 -62.000 1.00 52.69 105 PRO A N 1
ATOM 815 C CA . PRO A 1 105 ? 90.906 3.691 -62.883 1.00 52.69 105 PRO A CA 1
ATOM 816 C C . PRO A 1 105 ? 92.146 2.944 -62.379 1.00 52.69 105 PRO A C 1
ATOM 818 O O . PRO A 1 105 ? 93.276 3.415 -62.499 1.00 52.69 105 PRO A O 1
ATOM 821 N N . GLY A 1 106 ? 91.917 1.775 -61.778 1.00 54.66 106 GLY A N 1
ATOM 822 C CA . GLY A 1 106 ? 92.946 0.782 -61.504 1.00 54.66 106 GLY A CA 1
ATOM 823 C C . GLY A 1 106 ? 93.358 0.075 -62.800 1.00 54.66 106 GLY A C 1
ATOM 824 O O . GLY A 1 106 ? 92.621 0.128 -63.788 1.00 54.66 106 GLY A O 1
ATOM 825 N N . PRO A 1 107 ? 94.535 -0.571 -62.835 1.00 51.06 107 PRO A N 1
ATOM 826 C CA . PRO A 1 107 ? 95.069 -1.140 -64.064 1.00 51.06 107 PRO A CA 1
ATOM 827 C C . PRO A 1 107 ? 94.143 -2.224 -64.627 1.00 51.06 107 PRO A C 1
ATOM 829 O O . PRO A 1 107 ? 93.730 -3.143 -63.919 1.00 51.06 107 PRO A O 1
ATOM 832 N N . THR A 1 108 ? 93.846 -2.110 -65.922 1.00 52.22 108 THR A N 1
ATOM 833 C CA . THR A 1 108 ? 93.080 -3.071 -66.717 1.00 52.22 108 THR A CA 1
ATOM 834 C C . THR A 1 108 ? 93.679 -4.471 -66.592 1.00 52.22 108 THR A C 1
ATOM 836 O O . THR A 1 108 ? 94.729 -4.764 -67.164 1.00 52.22 108 THR A O 1
ATOM 839 N N . VAL A 1 109 ? 92.996 -5.362 -65.875 1.00 53.50 109 VAL A N 1
ATOM 840 C CA . VAL A 1 109 ? 93.310 -6.793 -65.895 1.00 53.50 109 VAL A CA 1
ATOM 841 C C . VAL A 1 109 ? 92.689 -7.375 -67.161 1.00 53.50 109 VAL A C 1
ATOM 843 O O . VAL A 1 109 ? 91.474 -7.524 -67.264 1.00 53.50 109 VAL A O 1
ATOM 846 N N . THR A 1 110 ? 93.530 -7.672 -68.150 1.00 47.53 110 THR A N 1
ATOM 847 C CA . THR A 1 110 ? 93.112 -8.373 -69.370 1.00 47.53 110 THR A CA 1
ATOM 848 C C . THR A 1 110 ? 92.949 -9.852 -69.036 1.00 47.53 110 THR A C 1
ATOM 850 O O . THR A 1 110 ? 93.936 -10.566 -68.871 1.00 47.53 110 THR A O 1
ATOM 853 N N . ILE A 1 111 ? 91.708 -10.317 -68.910 1.00 51.81 111 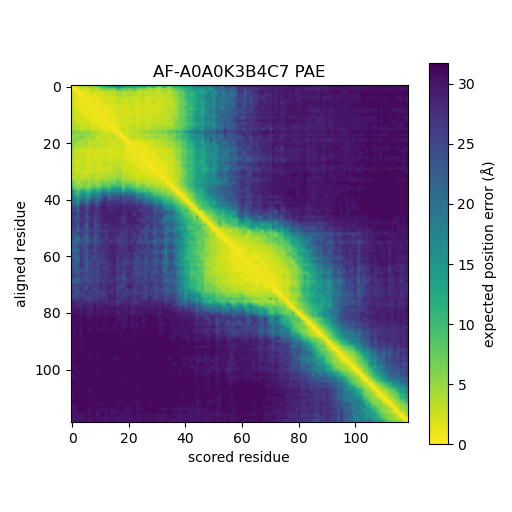ILE A N 1
ATOM 854 C CA . ILE A 1 111 ? 91.415 -11.746 -68.789 1.00 51.81 111 ILE A CA 1
ATOM 855 C C . ILE A 1 111 ? 91.412 -12.315 -70.209 1.00 51.81 111 ILE A C 1
ATOM 857 O O . ILE A 1 111 ? 90.518 -12.027 -70.999 1.00 51.81 111 ILE A O 1
ATOM 861 N N . THR A 1 112 ? 92.447 -13.084 -70.550 1.00 54.31 112 THR A N 1
ATOM 862 C CA . THR A 1 112 ? 92.448 -13.899 -71.771 1.00 54.31 112 THR A CA 1
ATOM 863 C C . THR A 1 112 ? 91.563 -15.108 -71.503 1.00 54.31 112 THR A C 1
ATOM 865 O O . THR A 1 112 ? 91.948 -16.015 -70.767 1.00 54.31 112 THR A O 1
ATOM 868 N N . GLU A 1 113 ? 90.349 -15.085 -72.040 1.00 53.91 113 GLU A N 1
ATOM 869 C CA . GLU A 1 113 ? 89.430 -16.215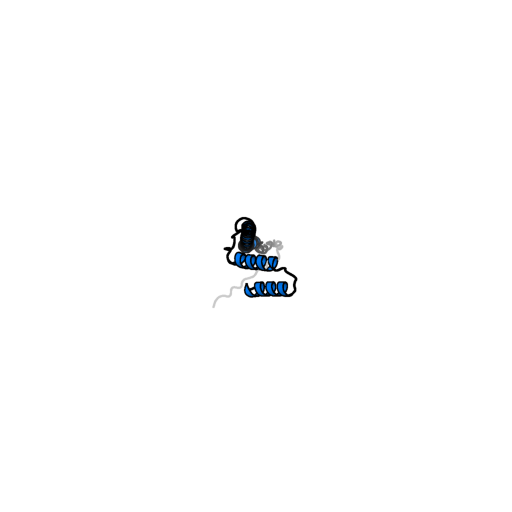 -71.996 1.00 53.91 113 GLU A CA 1
ATOM 870 C C . GLU A 1 113 ? 89.987 -17.333 -72.889 1.00 53.91 113 GLU A C 1
ATOM 872 O O . GLU A 1 113 ? 89.994 -17.235 -74.115 1.00 53.91 113 GLU A O 1
ATOM 877 N N . VAL A 1 114 ? 90.527 -18.385 -72.271 1.00 58.38 114 VAL A N 1
ATOM 878 C CA . VAL A 1 114 ? 90.921 -19.606 -72.981 1.00 58.38 114 VAL A CA 1
ATOM 879 C C . VAL A 1 114 ? 89.668 -20.459 -73.124 1.00 58.38 114 VAL A C 1
ATOM 881 O O . VAL A 1 114 ? 89.257 -21.129 -72.180 1.00 58.38 114 VAL A O 1
ATOM 884 N N . THR A 1 115 ? 89.038 -20.402 -74.297 1.00 61.59 115 THR A N 1
ATOM 885 C CA . THR A 1 115 ? 87.942 -21.296 -74.684 1.00 61.59 115 THR A CA 1
ATOM 886 C C . THR A 1 115 ? 88.468 -22.733 -74.780 1.00 61.59 115 THR A C 1
ATOM 888 O O . THR A 1 115 ? 89.338 -22.988 -75.615 1.00 61.59 115 THR A O 1
ATOM 891 N N . PRO A 1 116 ? 87.977 -23.696 -73.981 1.00 56.59 116 PRO A N 1
ATOM 892 C CA . PRO A 1 116 ? 88.271 -25.096 -74.244 1.00 56.59 116 PRO A CA 1
ATOM 893 C C . PRO A 1 116 ? 87.473 -25.570 -75.469 1.00 56.59 116 PRO A C 1
ATOM 895 O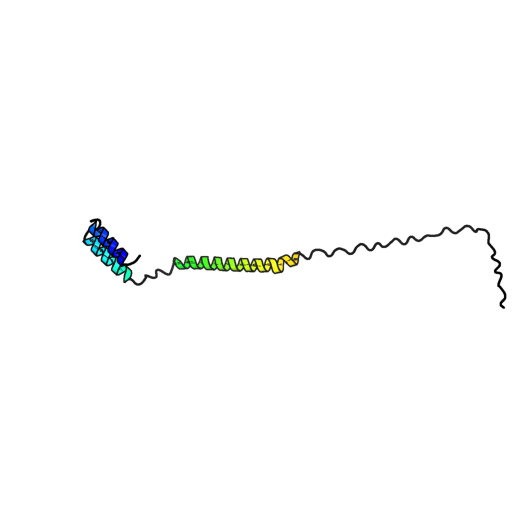 O . PRO A 1 116 ? 86.245 -25.477 -75.512 1.00 56.59 116 PRO A O 1
ATOM 898 N N . GLU A 1 117 ? 88.203 -26.045 -76.478 1.00 53.25 117 GLU A N 1
ATOM 899 C CA . GLU A 1 117 ? 87.683 -26.647 -77.708 1.00 53.25 117 GLU A CA 1
ATOM 900 C C . GLU A 1 117 ? 86.927 -27.956 -77.395 1.00 53.25 117 GLU A C 1
ATOM 902 O O . GLU A 1 117 ? 87.382 -28.740 -76.557 1.00 53.25 117 GLU A O 1
ATOM 907 N N . PRO A 1 118 ? 85.766 -28.215 -78.025 1.00 55.97 118 PRO A N 1
ATOM 908 C CA . PRO A 1 118 ? 84.929 -29.348 -77.661 1.00 55.97 118 PRO A CA 1
ATOM 909 C C . PRO A 1 118 ? 85.413 -30.643 -78.322 1.00 55.97 118 PRO A C 1
ATOM 911 O O . PRO A 1 118 ? 85.411 -30.742 -79.551 1.00 55.97 118 PRO A O 1
ATOM 914 N N . ARG A 1 119 ? 85.711 -31.666 -77.510 1.00 45.00 119 ARG A N 1
ATOM 915 C CA . ARG A 1 119 ? 85.405 -33.078 -77.804 1.00 45.00 119 ARG A CA 1
ATOM 916 C C . ARG A 1 119 ? 85.526 -33.973 -76.580 1.00 45.00 119 ARG A C 1
ATOM 918 O O . ARG A 1 119 ? 86.576 -33.916 -75.909 1.00 45.00 119 ARG A O 1
#

Foldseek 3Di:
DDLVVVLVVLVVCVVVVVDDPVRSVVVNVVSVVVVVDDPPCPPDPPVVVVVVVVVVVVVVVVVVVVVVCCCVVPVVVVVVPPDDDDDDPPC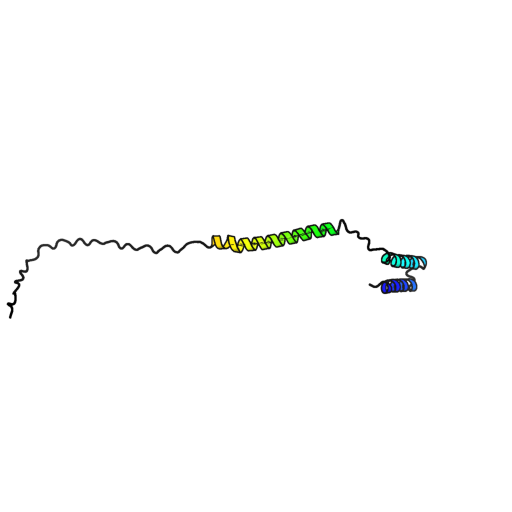PDPPPPDPDDDPDDDDDDDDPDDDDDDD

Radius of gyration: 54.86 Å; Cα contacts (8 Å, |Δi|>4): 17; chains: 1; bounding box: 121×44×121 Å

Solvent-accessible surface area (backbone atoms only — not comparable to full-atom values): 7799 Å² total; per-residue (Å²): 138,54,74,65,59,55,52,50,52,52,51,50,36,39,76,70,64,77,36,53,73,71,54,47,53,54,49,53,52,47,56,56,45,62,71,68,45,71,81,78,74,84,74,72,61,77,67,50,57,59,47,56,54,50,51,52,51,51,53,50,52,54,50,50,52,53,49,50,52,48,44,60,70,54,55,50,64,66,68,68,76,72,73,78,79,74,77,76,80,78,80,74,72,79,84,78,78,79,78,74,76,81,74,74,88,67,86,84,80,82,80,79,81,80,79,80,80,92,130

Secondary structure (DSSP, 8-state):
--HHHHHHHHHHHHHTTSS-HHHHHHHHHHHHHHHHS------SSHHHHHHHHHHHHHHHHHHHHHHHHHIIIIIHHHH----PPPPPP-------------------------PPPP-

Sequence (119 aa):
MSLVDELERLKQLYISGALSDDEFDAAKQRLLQERQRPPVRRNSVGRAANRYVNYQMIAGAVGLVLFLVVLFTVILPTMTKTRAPAPPPTSVAPVVTYTYPEVAPGPTVTITEVTPEPR

pLDDT: mean 74.96, std 16.29, range [45.0, 96.88]